Protein AF-A0A8T4P803-F1 (afdb_monomer)

Structure (mmCIF, N/CA/C/O backbone):
data_AF-A0A8T4P803-F1
#
_entry.id   AF-A0A8T4P803-F1
#
loop_
_atom_site.group_PDB
_atom_site.id
_atom_site.type_symbol
_atom_site.label_atom_id
_atom_site.label_alt_id
_atom_site.label_comp_id
_atom_site.label_asym_id
_atom_site.label_entity_id
_atom_site.label_seq_id
_atom_site.pdbx_PDB_ins_code
_atom_site.Cartn_x
_atom_site.Cartn_y
_atom_site.Cartn_z
_atom_site.occupancy
_atom_site.B_iso_or_equiv
_atom_site.auth_seq_id
_atom_site.auth_comp_id
_atom_site.auth_asym_id
_atom_site.auth_atom_id
_atom_site.pdbx_PDB_model_num
ATOM 1 N N . MET A 1 1 ? 4.385 19.757 -5.386 1.00 60.59 1 MET A N 1
ATOM 2 C CA . MET A 1 1 ? 5.388 18.744 -5.786 1.00 60.59 1 MET A CA 1
ATOM 3 C C . MET A 1 1 ? 4.712 17.391 -5.694 1.00 60.59 1 MET A C 1
ATOM 5 O O . MET A 1 1 ? 4.108 17.117 -4.670 1.00 60.59 1 MET A O 1
ATOM 9 N N . GLN A 1 2 ? 4.753 16.607 -6.765 1.00 73.62 2 GLN A N 1
ATOM 10 C CA . GLN A 1 2 ? 4.137 15.283 -6.835 1.00 73.62 2 GLN A CA 1
ATOM 11 C C . GLN A 1 2 ? 5.097 14.239 -6.249 1.00 73.62 2 GLN A C 1
ATOM 13 O O . GLN A 1 2 ? 6.286 14.277 -6.561 1.00 73.62 2 GLN A O 1
ATOM 18 N N . GLN A 1 3 ? 4.615 13.361 -5.366 1.00 84.56 3 GLN A N 1
ATOM 19 C CA . GLN A 1 3 ? 5.441 12.344 -4.707 1.00 84.56 3 GLN A CA 1
ATOM 20 C C . GLN A 1 3 ? 4.752 10.986 -4.745 1.00 84.56 3 GLN A C 1
ATOM 22 O O . GLN A 1 3 ? 3.568 10.888 -4.431 1.00 84.56 3 GLN A O 1
ATOM 27 N N . PHE A 1 4 ? 5.514 9.954 -5.111 1.00 92.19 4 PHE A N 1
ATOM 28 C CA . 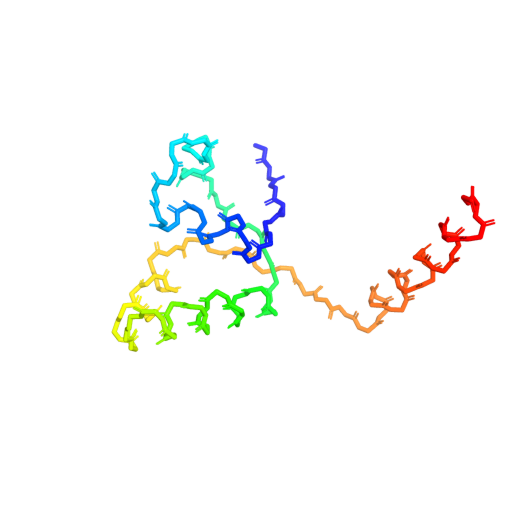PHE A 1 4 ? 5.066 8.573 -5.014 1.00 92.19 4 PHE A CA 1
ATOM 29 C C . PHE A 1 4 ? 5.062 8.129 -3.547 1.00 92.19 4 PHE A C 1
ATOM 31 O O . PHE A 1 4 ? 6.047 8.344 -2.839 1.00 92.19 4 PHE A O 1
ATOM 38 N N . MET A 1 5 ? 3.970 7.515 -3.100 1.00 94.38 5 MET A N 1
ATOM 39 C CA . MET A 1 5 ? 3.773 7.050 -1.729 1.00 94.38 5 MET A CA 1
ATOM 40 C C . MET A 1 5 ? 3.573 5.537 -1.716 1.00 94.38 5 MET A C 1
ATOM 42 O O . MET A 1 5 ? 2.746 5.002 -2.460 1.00 94.38 5 MET A O 1
ATOM 46 N N . ASP A 1 6 ? 4.323 4.851 -0.858 1.00 95.31 6 ASP A N 1
ATOM 47 C CA . ASP A 1 6 ? 4.093 3.439 -0.570 1.00 95.31 6 ASP A CA 1
ATOM 48 C C . ASP A 1 6 ? 2.951 3.242 0.437 1.00 95.31 6 ASP A C 1
ATOM 50 O O . ASP A 1 6 ? 2.392 4.200 0.983 1.00 95.31 6 ASP A O 1
ATOM 54 N N . SER A 1 7 ? 2.594 1.981 0.678 1.00 96.81 7 SER A N 1
ATOM 55 C CA . SER A 1 7 ? 1.524 1.622 1.605 1.00 96.81 7 SER A CA 1
ATOM 56 C C . SER A 1 7 ? 1.762 2.138 3.027 1.00 96.81 7 SER A C 1
ATOM 58 O O . SER A 1 7 ? 0.813 2.570 3.682 1.00 96.81 7 SER A O 1
ATOM 60 N N . SER A 1 8 ? 3.013 2.180 3.495 1.00 95.81 8 SER A N 1
ATOM 61 C CA . SER A 1 8 ? 3.347 2.638 4.846 1.00 95.81 8 SER A CA 1
ATOM 62 C C . SER A 1 8 ? 3.020 4.117 5.050 1.00 95.81 8 SER A C 1
ATOM 64 O O . SER A 1 8 ? 2.351 4.475 6.019 1.00 95.81 8 SER A O 1
ATOM 66 N N . ILE A 1 9 ? 3.396 4.976 4.098 1.00 94.44 9 ILE A N 1
ATOM 67 C CA . ILE A 1 9 ? 3.129 6.418 4.168 1.00 94.44 9 ILE A CA 1
ATOM 68 C C . ILE A 1 9 ? 1.623 6.685 4.116 1.00 94.44 9 ILE A C 1
ATOM 70 O O . ILE A 1 9 ? 1.119 7.522 4.865 1.00 94.44 9 ILE A O 1
ATOM 74 N N . ILE A 1 10 ? 0.897 5.959 3.262 1.00 95.12 10 ILE A N 1
ATOM 75 C CA . ILE A 1 10 ? -0.558 6.104 3.139 1.00 95.12 10 ILE A CA 1
ATOM 76 C C . ILE A 1 10 ? -1.245 5.736 4.463 1.00 95.12 10 ILE A C 1
ATOM 78 O O . ILE A 1 10 ? -2.124 6.467 4.921 1.00 95.12 10 ILE A O 1
ATOM 82 N N . ILE A 1 11 ? -0.808 4.661 5.128 1.00 96.12 11 ILE A N 1
ATOM 83 C CA . ILE A 1 11 ? -1.322 4.274 6.449 1.00 96.12 11 ILE A CA 1
ATOM 84 C C . ILE A 1 11 ? -1.040 5.349 7.505 1.00 96.12 11 ILE A C 1
ATOM 86 O O . ILE A 1 11 ? -1.927 5.670 8.296 1.00 96.12 11 ILE A O 1
ATOM 90 N N . GLU A 1 12 ? 0.144 5.960 7.507 1.00 95.31 12 GLU A N 1
ATOM 91 C CA . GLU A 1 12 ? 0.459 7.053 8.438 1.00 95.31 12 GLU A CA 1
ATOM 92 C C . GLU A 1 12 ? -0.421 8.295 8.218 1.00 95.31 12 GLU A C 1
ATOM 94 O O . GLU A 1 12 ? -0.830 8.951 9.183 1.00 95.31 12 GLU A O 1
ATOM 99 N N . ILE A 1 13 ? -0.761 8.601 6.961 1.00 92.69 13 ILE A N 1
ATOM 100 C CA . ILE A 1 13 ? -1.702 9.677 6.614 1.00 92.69 13 ILE A CA 1
ATOM 101 C C . ILE A 1 13 ? -3.103 9.356 7.151 1.00 92.69 13 ILE A C 1
ATOM 103 O O . ILE A 1 13 ? -3.716 10.208 7.801 1.00 92.69 13 ILE A O 1
ATOM 107 N N . ILE A 1 14 ? -3.587 8.128 6.934 1.00 93.06 14 ILE A N 1
ATOM 108 C CA . ILE A 1 14 ? -4.886 7.642 7.435 1.00 93.06 14 ILE A CA 1
ATOM 109 C C . ILE A 1 14 ? -4.945 7.707 8.967 1.00 93.06 14 ILE A C 1
ATOM 111 O O . ILE A 1 14 ? -5.919 8.203 9.537 1.00 93.06 14 ILE A O 1
ATOM 115 N N . ASN A 1 15 ? -3.866 7.299 9.638 1.00 93.38 15 ASN A N 1
ATOM 116 C CA . ASN A 1 15 ? -3.724 7.351 11.095 1.00 93.38 15 ASN A CA 1
ATOM 117 C C . ASN A 1 15 ? -3.513 8.774 11.642 1.00 93.38 15 ASN A C 1
ATOM 119 O O . ASN A 1 15 ? -3.356 8.957 12.849 1.00 93.38 15 ASN A O 1
ATOM 123 N N . GLN A 1 16 ? -3.516 9.793 10.776 1.00 91.94 16 GLN A N 1
ATOM 124 C CA . GLN A 1 16 ? -3.343 11.201 11.134 1.00 91.94 16 GLN A CA 1
ATOM 125 C C . GLN A 1 16 ? -2.038 11.471 11.896 1.00 91.94 16 GLN A C 1
ATOM 127 O O . GLN A 1 16 ? -1.977 12.341 12.774 1.00 91.94 16 GLN A O 1
ATOM 132 N N . ASN A 1 17 ? -0.970 10.749 11.551 1.00 94.19 17 ASN A N 1
ATOM 133 C CA . ASN A 1 17 ? 0.333 10.970 12.154 1.00 94.19 17 ASN A CA 1
ATOM 134 C C . ASN A 1 17 ? 0.833 12.385 11.815 1.00 94.19 17 ASN A C 1
ATOM 136 O O . ASN A 1 17 ? 1.028 12.749 10.653 1.00 94.19 17 ASN A O 1
ATOM 140 N N . LYS A 1 18 ? 1.082 13.196 12.851 1.00 92.81 18 LYS A N 1
ATOM 141 C CA . LYS A 1 18 ? 1.502 14.601 12.716 1.00 92.81 18 LYS A CA 1
ATOM 142 C C . LYS A 1 18 ? 2.796 14.762 11.916 1.00 92.81 18 LYS A C 1
ATOM 144 O O . LYS A 1 18 ? 2.947 15.772 11.227 1.00 92.81 18 LYS A O 1
ATOM 149 N N . ASN A 1 19 ? 3.677 13.762 11.936 1.00 93.38 19 ASN A N 1
ATOM 150 C CA . ASN A 1 19 ? 4.927 13.769 11.169 1.00 93.38 19 ASN A CA 1
ATOM 151 C C . ASN A 1 19 ? 4.688 13.736 9.647 1.00 93.38 19 ASN A C 1
ATOM 153 O O . ASN A 1 19 ? 5.544 14.164 8.874 1.00 93.38 19 ASN A O 1
ATOM 157 N N . TYR A 1 20 ? 3.505 13.282 9.223 1.00 90.19 20 TYR A N 1
ATOM 158 C CA . TYR A 1 20 ? 3.089 13.162 7.825 1.00 90.19 20 TYR A CA 1
ATOM 159 C C . TYR A 1 20 ? 2.019 14.191 7.432 1.00 90.19 20 TYR A C 1
ATOM 161 O O . TYR A 1 20 ? 1.532 14.180 6.306 1.00 90.19 20 TYR A O 1
ATOM 169 N N . SER A 1 21 ? 1.698 15.139 8.319 1.00 85.25 21 SER A N 1
ATOM 170 C CA . SER A 1 21 ? 0.699 16.195 8.080 1.00 85.25 21 SER A CA 1
ATOM 171 C C . SER A 1 21 ? 0.943 17.000 6.798 1.00 85.25 21 SER A C 1
ATOM 173 O O . SER A 1 21 ? -0.008 17.331 6.097 1.00 85.25 21 SER A O 1
ATOM 175 N N . ARG A 1 22 ? 2.212 17.228 6.430 1.00 86.19 22 ARG A N 1
ATOM 176 C CA . ARG A 1 22 ? 2.617 17.896 5.177 1.00 86.19 22 ARG A CA 1
ATOM 177 C C . ARG A 1 22 ? 2.172 17.183 3.893 1.00 86.19 22 ARG A C 1
ATOM 179 O O . ARG A 1 22 ? 2.299 17.752 2.814 1.00 86.19 22 ARG A O 1
ATOM 186 N N . PHE A 1 23 ? 1.724 15.933 3.994 1.00 83.81 23 PHE A N 1
ATOM 187 C CA . PHE A 1 23 ? 1.269 15.124 2.864 1.00 83.81 23 PHE A CA 1
ATOM 188 C C . PHE A 1 23 ? -0.254 15.011 2.779 1.00 83.81 23 PHE A C 1
ATOM 190 O O . PHE A 1 23 ? -0.754 14.491 1.791 1.00 83.81 23 PHE A O 1
ATOM 197 N N . LYS A 1 24 ? -0.990 15.511 3.780 1.00 77.12 24 LYS A N 1
ATOM 198 C CA . LYS A 1 24 ? -2.437 15.296 3.916 1.00 77.12 24 LYS A CA 1
ATOM 199 C C . LYS A 1 24 ? -3.270 15.960 2.812 1.00 77.12 24 LYS A C 1
ATOM 201 O O . LYS A 1 24 ? -4.340 15.468 2.490 1.00 77.12 24 LYS A O 1
ATOM 206 N N . GLU A 1 25 ? -2.781 17.064 2.253 1.00 78.50 25 GLU A N 1
ATOM 207 C CA . GLU A 1 25 ? -3.454 17.823 1.185 1.00 78.50 25 GLU A CA 1
ATOM 208 C C . GLU A 1 25 ? -2.906 17.503 -0.215 1.00 78.50 25 GLU A C 1
ATOM 210 O O . GLU A 1 25 ? -3.331 18.097 -1.203 1.00 78.50 25 GLU A O 1
ATOM 215 N N . ASN A 1 26 ? -1.947 16.578 -0.318 1.00 81.44 26 ASN A N 1
ATOM 216 C CA . ASN A 1 26 ? -1.368 16.199 -1.600 1.00 81.44 26 ASN A CA 1
ATOM 217 C C . ASN A 1 26 ? -2.151 15.036 -2.212 1.00 81.44 26 ASN A C 1
ATOM 219 O O . ASN A 1 26 ? -2.484 14.080 -1.515 1.00 81.44 26 ASN A O 1
ATOM 223 N N . THR A 1 27 ? -2.340 15.066 -3.530 1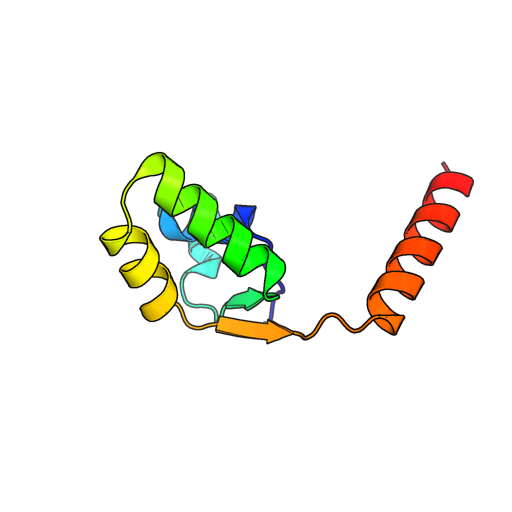.00 90.00 27 THR A N 1
ATOM 224 C CA . THR A 1 27 ? -2.769 13.891 -4.295 1.00 90.00 27 THR A CA 1
ATOM 225 C C . THR A 1 27 ? -1.787 12.736 -4.084 1.00 90.00 27 THR A C 1
ATOM 227 O O . THR A 1 27 ? -0.566 12.911 -4.203 1.00 90.00 27 THR A O 1
ATOM 230 N N . ILE A 1 28 ? -2.317 11.553 -3.777 1.00 92.06 28 ILE A N 1
ATOM 231 C CA . ILE A 1 28 ? -1.531 10.355 -3.494 1.00 92.06 28 ILE A CA 1
ATOM 232 C C . ILE A 1 28 ? -1.183 9.687 -4.818 1.00 92.06 28 ILE A C 1
ATOM 234 O O . ILE A 1 28 ? -2.022 9.054 -5.453 1.00 92.06 28 ILE A O 1
ATOM 238 N N . ILE A 1 29 ? 0.075 9.795 -5.234 1.00 95.12 29 ILE A N 1
ATOM 239 C CA . ILE A 1 29 ? 0.566 9.036 -6.383 1.00 95.12 29 ILE A CA 1
ATOM 240 C C . ILE A 1 29 ? 1.057 7.688 -5.876 1.00 95.12 29 ILE A C 1
ATOM 242 O O . ILE A 1 29 ? 1.934 7.633 -5.019 1.00 95.12 29 ILE A O 1
ATOM 246 N N . THR A 1 30 ? 0.506 6.592 -6.378 1.00 96.06 30 THR A N 1
ATOM 247 C CA . THR A 1 30 ? 0.885 5.248 -5.927 1.00 96.06 30 THR A CA 1
ATOM 248 C C . THR A 1 30 ? 0.646 4.209 -7.022 1.00 96.06 30 THR A C 1
ATOM 250 O O . THR A 1 30 ? 0.435 4.572 -8.173 1.00 96.06 30 THR A O 1
ATOM 253 N N . ASN A 1 31 ? 0.717 2.916 -6.713 1.00 96.00 31 ASN A N 1
ATOM 254 C CA . ASN A 1 31 ? 0.338 1.839 -7.629 1.00 96.00 31 ASN A CA 1
ATOM 255 C C . ASN A 1 31 ? -0.739 0.938 -6.997 1.00 96.00 31 ASN A C 1
ATOM 257 O O . ASN A 1 31 ? -1.065 1.053 -5.813 1.00 96.00 31 ASN A O 1
ATOM 261 N N . SER A 1 32 ? -1.307 0.039 -7.799 1.00 95.62 32 SER A N 1
ATOM 262 C CA . SER A 1 32 ? -2.378 -0.862 -7.356 1.00 95.62 32 SER A CA 1
ATOM 263 C C . SER A 1 32 ? -1.939 -1.845 -6.265 1.00 95.62 32 SER A C 1
ATOM 265 O O . SER A 1 32 ? -2.751 -2.207 -5.415 1.00 95.62 32 SER A O 1
ATOM 267 N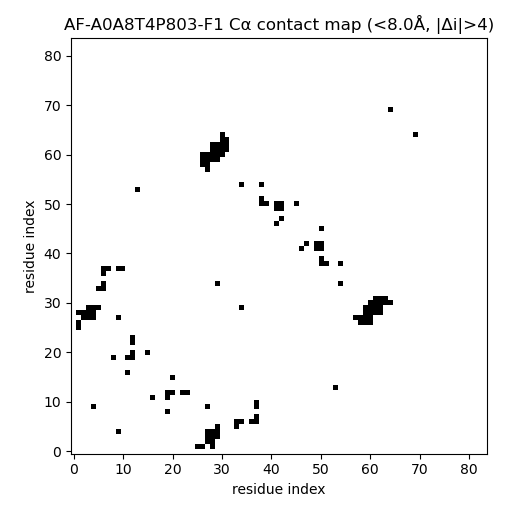 N . LEU A 1 33 ? -0.662 -2.241 -6.241 1.00 95.69 33 LEU A N 1
ATOM 268 C CA . LEU A 1 33 ? -0.116 -3.116 -5.203 1.00 95.69 33 LEU A CA 1
ATOM 269 C C . LEU A 1 33 ? -0.152 -2.431 -3.830 1.00 95.69 33 LEU A C 1
ATOM 271 O O . LEU A 1 33 ? -0.687 -2.996 -2.880 1.00 95.69 33 LEU A O 1
ATOM 275 N N . ASN A 1 34 ? 0.326 -1.189 -3.743 1.00 97.31 34 ASN A N 1
ATOM 276 C CA . ASN A 1 34 ? 0.297 -0.411 -2.505 1.00 97.31 34 ASN A CA 1
ATOM 277 C C . ASN A 1 34 ? -1.139 -0.169 -2.021 1.00 97.31 34 ASN A C 1
ATOM 279 O O . ASN A 1 34 ? -1.400 -0.261 -0.824 1.00 97.31 34 ASN A O 1
ATOM 283 N N . LEU A 1 35 ? -2.086 0.097 -2.930 1.00 96.12 35 LEU A N 1
ATOM 284 C CA . LEU A 1 35 ? -3.500 0.218 -2.560 1.00 96.12 35 LEU A CA 1
ATOM 285 C C . LEU A 1 35 ? -4.040 -1.086 -1.967 1.00 96.12 35 LEU A C 1
ATOM 287 O O . LEU A 1 35 ? -4.732 -1.053 -0.952 1.00 96.12 35 LEU A O 1
ATOM 291 N N . SER A 1 36 ? -3.706 -2.230 -2.572 1.00 97.00 36 SER A N 1
ATOM 292 C CA . SER A 1 36 ? -4.096 -3.544 -2.053 1.00 97.00 36 SER A CA 1
ATOM 293 C C . SER A 1 36 ? -3.533 -3.789 -0.651 1.00 97.00 36 SER A C 1
ATOM 295 O O . SER A 1 36 ? -4.238 -4.319 0.207 1.00 97.00 36 SER A O 1
ATOM 297 N N . GLU A 1 37 ? -2.281 -3.406 -0.399 1.00 97.94 37 GLU A N 1
ATOM 298 C CA . GLU A 1 37 ? -1.660 -3.512 0.925 1.00 97.94 37 GLU A CA 1
ATOM 299 C C . GLU A 1 37 ? -2.346 -2.603 1.949 1.00 97.94 37 GLU A C 1
ATOM 301 O O . GLU A 1 37 ? -2.668 -3.056 3.047 1.00 97.94 37 GLU A O 1
ATOM 306 N N . VAL A 1 38 ? -2.628 -1.348 1.584 1.00 97.44 38 VAL A N 1
ATOM 307 C CA . VAL A 1 38 ? -3.366 -0.399 2.433 1.00 97.44 38 VAL A CA 1
ATOM 308 C C . VAL A 1 38 ? -4.740 -0.959 2.784 1.00 97.44 38 VAL A C 1
ATOM 310 O O . VAL A 1 38 ? -5.084 -1.032 3.963 1.00 97.44 38 VAL A O 1
ATOM 313 N N . TYR A 1 39 ? -5.501 -1.412 1.784 1.00 97.88 39 TYR A N 1
ATOM 314 C CA . TYR A 1 39 ? -6.824 -1.998 1.992 1.00 97.88 39 TYR A CA 1
ATOM 315 C C . TYR A 1 39 ? -6.752 -3.198 2.940 1.00 97.88 39 TYR A C 1
ATOM 317 O O . TYR A 1 39 ? -7.513 -3.276 3.903 1.00 97.88 39 TYR A O 1
ATOM 325 N N . PHE A 1 40 ? -5.790 -4.101 2.725 1.00 98.06 40 PHE A N 1
ATOM 326 C CA . PHE A 1 40 ? -5.584 -5.266 3.581 1.00 98.06 40 PHE A CA 1
ATOM 327 C C . PHE A 1 40 ? -5.219 -4.888 5.025 1.00 98.06 40 PHE A C 1
ATOM 329 O O . PHE A 1 40 ? -5.752 -5.478 5.966 1.00 98.06 40 PHE A O 1
ATOM 336 N N . ILE A 1 41 ? -4.341 -3.900 5.225 1.00 97.75 41 ILE A N 1
ATOM 337 C CA . ILE A 1 41 ? -3.959 -3.419 6.561 1.00 97.75 41 ILE A CA 1
ATOM 338 C C . ILE A 1 41 ? -5.172 -2.832 7.289 1.00 97.75 41 ILE A C 1
ATOM 340 O O . ILE A 1 41 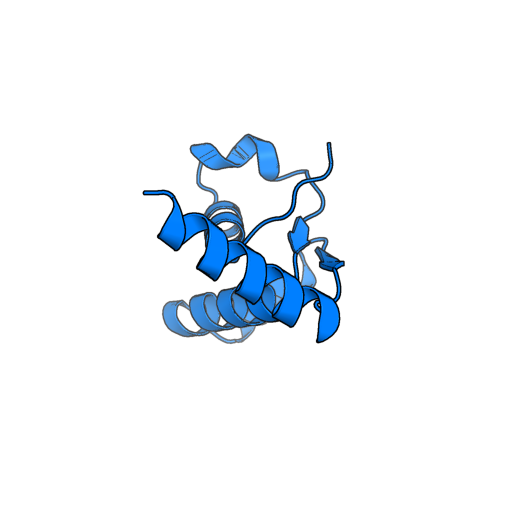? -5.374 -3.132 8.468 1.00 97.75 41 ILE A O 1
ATOM 344 N N . ILE A 1 42 ? -5.989 -2.025 6.606 1.00 97.62 42 ILE A N 1
ATOM 345 C CA . ILE A 1 42 ? -7.205 -1.456 7.202 1.00 97.62 42 ILE A CA 1
ATOM 346 C C . ILE A 1 42 ? -8.187 -2.578 7.540 1.00 97.62 42 ILE A C 1
ATOM 348 O O . ILE A 1 42 ? -8.655 -2.642 8.671 1.00 97.62 42 ILE A O 1
ATOM 352 N N . LEU A 1 43 ? -8.427 -3.507 6.613 1.00 96.75 43 LEU A N 1
ATOM 353 C CA . LEU A 1 43 ? -9.332 -4.637 6.819 1.00 96.75 43 LEU A CA 1
ATOM 354 C C . LEU A 1 43 ? -8.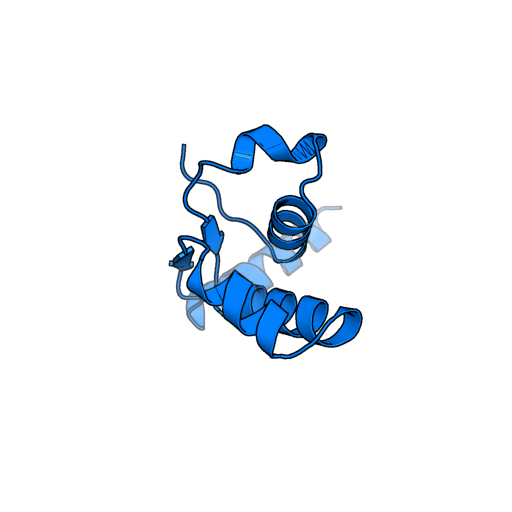911 -5.517 8.006 1.00 96.75 43 LEU A C 1
ATOM 356 O O . LEU A 1 43 ? -9.759 -5.990 8.754 1.00 96.75 43 LEU A O 1
ATOM 360 N N . LYS A 1 44 ? -7.604 -5.730 8.196 1.00 97.38 44 LYS A N 1
ATOM 361 C CA . LYS A 1 44 ? -7.061 -6.524 9.308 1.00 97.38 44 LYS A CA 1
ATOM 362 C C . LYS A 1 44 ? -7.252 -5.850 10.670 1.00 97.38 44 LYS A C 1
ATOM 364 O O . LYS A 1 44 ? -7.406 -6.547 11.670 1.00 97.38 44 LYS A O 1
ATOM 369 N N . ASN A 1 45 ? -7.170 -4.522 10.718 1.00 96.56 45 ASN A N 1
ATOM 370 C CA . ASN A 1 45 ? -7.193 -3.755 11.966 1.00 96.56 45 ASN A CA 1
ATOM 371 C C . ASN A 1 45 ? -8.582 -3.195 12.310 1.00 96.56 45 ASN A C 1
ATOM 373 O O . ASN A 1 45 ? -8.823 -2.840 13.462 1.00 96.56 45 ASN A O 1
ATOM 377 N N . TYR A 1 46 ? -9.468 -3.108 11.320 1.00 95.31 46 TYR A N 1
ATOM 378 C CA . TYR A 1 46 ? -10.800 -2.523 11.416 1.00 95.31 46 TYR A CA 1
ATOM 379 C C . TYR A 1 46 ? -11.820 -3.448 10.729 1.00 95.31 46 TYR A C 1
ATOM 381 O O . TYR A 1 46 ? -11.923 -4.622 11.077 1.00 95.31 46 TYR A O 1
ATOM 389 N N . ASP A 1 47 ? -12.582 -2.929 9.765 1.00 95.50 47 ASP A N 1
ATOM 390 C CA . ASP A 1 47 ? -13.602 -3.648 9.013 1.00 95.50 47 ASP A CA 1
ATOM 391 C C . ASP A 1 47 ? -13.639 -3.206 7.538 1.00 95.50 47 ASP A C 1
ATOM 393 O O . ASP A 1 47 ? -12.934 -2.287 7.109 1.00 95.50 47 ASP A O 1
ATOM 397 N N . VAL A 1 48 ? -14.477 -3.891 6.754 1.00 97.81 48 VAL A N 1
ATOM 398 C CA . VAL A 1 48 ? -14.690 -3.612 5.325 1.00 97.81 48 VAL A CA 1
ATOM 399 C C . VAL A 1 48 ? -15.192 -2.186 5.109 1.00 97.81 48 VAL A C 1
ATOM 401 O O . VAL A 1 48 ? -14.698 -1.492 4.228 1.00 97.81 48 VAL A O 1
ATOM 404 N N . GLN A 1 49 ? -16.122 -1.715 5.945 1.00 98.00 49 GLN A N 1
ATOM 405 C CA . GLN A 1 49 ? -16.706 -0.382 5.807 1.00 98.00 49 GLN A CA 1
ATOM 406 C C . GLN A 1 49 ? -15.642 0.716 5.936 1.00 98.00 49 GLN A C 1
ATOM 408 O O . GLN A 1 49 ? -15.643 1.686 5.177 1.00 98.00 49 GLN A O 1
ATOM 413 N N . THR A 1 50 ? -14.711 0.550 6.872 1.00 96.44 50 THR A N 1
ATOM 414 C CA . THR A 1 50 ? -13.591 1.467 7.089 1.00 96.44 50 THR A CA 1
ATOM 415 C C . THR A 1 50 ? -12.611 1.431 5.917 1.00 96.44 50 THR A C 1
ATOM 417 O O . THR A 1 50 ? -12.141 2.482 5.477 1.00 96.44 50 THR A O 1
ATOM 420 N N . ALA A 1 51 ? -12.315 0.246 5.377 1.00 96.56 51 ALA A N 1
ATOM 421 C CA . ALA A 1 51 ? -11.439 0.096 4.214 1.00 96.56 51 ALA A CA 1
ATOM 422 C C . ALA A 1 51 ? -12.038 0.744 2.951 1.00 96.56 51 ALA A C 1
ATOM 424 O O . ALA A 1 51 ? -11.362 1.517 2.261 1.00 96.56 51 ALA A O 1
ATOM 425 N N . ASP A 1 52 ? -13.323 0.505 2.695 1.00 97.31 52 ASP A N 1
ATOM 426 C CA . ASP A 1 52 ? -14.061 1.089 1.572 1.00 97.31 52 ASP A CA 1
ATOM 427 C C . ASP A 1 52 ? -14.157 2.616 1.697 1.00 97.31 52 ASP A C 1
ATOM 429 O O . ASP A 1 52 ? -13.962 3.342 0.717 1.00 97.31 52 ASP A O 1
ATOM 433 N N . TYR A 1 53 ? -14.389 3.123 2.914 1.00 96.56 53 TYR A N 1
ATOM 434 C CA . TYR A 1 53 ? -14.402 4.558 3.186 1.00 96.56 53 TYR A CA 1
ATOM 435 C C . TYR A 1 53 ? -13.075 5.210 2.787 1.00 96.56 53 TYR A C 1
ATOM 437 O O . TYR A 1 53 ? -13.072 6.172 2.019 1.00 96.56 53 TYR A O 1
ATOM 445 N N . TRP A 1 54 ? -11.942 4.698 3.272 1.00 94.19 54 TRP A N 1
ATOM 446 C CA . TRP A 1 54 ? -10.647 5.326 3.002 1.00 94.19 54 TRP A CA 1
ATOM 447 C C . TRP A 1 54 ? -10.235 5.230 1.538 1.00 94.19 54 TRP A C 1
ATOM 449 O O . TRP A 1 54 ? -9.722 6.202 0.990 1.00 94.19 54 TRP A O 1
ATOM 459 N N . THR A 1 55 ? -10.501 4.102 0.884 1.00 90.81 55 THR A N 1
ATOM 460 C CA . THR A 1 55 ? -10.180 3.947 -0.542 1.00 90.81 55 THR A CA 1
ATOM 461 C C . THR A 1 55 ? -11.047 4.802 -1.462 1.00 90.81 55 THR A C 1
ATOM 463 O O . THR A 1 55 ? -10.586 5.167 -2.539 1.00 90.81 55 THR A O 1
ATOM 466 N N . SER A 1 56 ? -12.249 5.188 -1.024 1.00 91.62 56 SER A N 1
ATOM 467 C CA . SER A 1 56 ? -13.139 6.075 -1.786 1.00 91.62 56 SER A CA 1
ATOM 468 C C . SER A 1 56 ? -12.920 7.569 -1.511 1.00 91.62 56 SER A C 1
ATOM 470 O O . SER A 1 56 ? -13.260 8.395 -2.353 1.00 91.62 56 SER A O 1
ATOM 472 N N . ASN A 1 57 ? -12.403 7.937 -0.332 1.00 90.75 57 ASN A N 1
ATOM 473 C CA . ASN A 1 57 ? -12.258 9.342 0.084 1.00 90.75 57 ASN A CA 1
ATOM 474 C C . ASN A 1 57 ? -10.868 9.937 -0.170 1.00 90.75 57 ASN A C 1
ATOM 476 O O . ASN A 1 57 ? -10.693 11.149 -0.050 1.00 90.75 57 ASN A O 1
ATOM 480 N N . LEU A 1 58 ? -9.873 9.107 -0.473 1.00 89.19 58 LEU A N 1
ATOM 481 C CA . LEU A 1 58 ? -8.531 9.568 -0.806 1.00 89.19 58 LEU A CA 1
ATOM 482 C C . LEU A 1 58 ? -8.396 9.780 -2.317 1.00 89.19 58 LEU A C 1
ATOM 484 O O . LEU A 1 58 ? -8.871 8.977 -3.118 1.00 89.19 58 LEU A O 1
ATOM 488 N N . ASP A 1 59 ? -7.725 10.866 -2.697 1.00 90.69 59 ASP A N 1
ATOM 489 C CA . ASP A 1 59 ? -7.447 11.198 -4.093 1.00 90.69 59 ASP A CA 1
ATOM 490 C C . ASP A 1 59 ? -6.183 10.469 -4.567 1.00 90.69 59 ASP A C 1
ATOM 492 O O . ASP A 1 59 ? -5.064 10.832 -4.184 1.00 90.69 59 ASP A O 1
ATOM 496 N N . PHE A 1 60 ? -6.368 9.422 -5.373 1.00 91.94 60 PHE A N 1
ATOM 497 C CA . PHE A 1 60 ? -5.285 8.596 -5.899 1.00 91.94 60 PHE A CA 1
ATOM 498 C C . PHE A 1 60 ? -5.021 8.860 -7.382 1.00 91.94 60 PHE A C 1
ATOM 500 O O . PHE A 1 60 ? -5.922 8.814 -8.217 1.00 91.94 60 PHE A O 1
ATOM 507 N N . ILE A 1 61 ? -3.741 8.988 -7.726 1.00 95.00 61 ILE A N 1
ATOM 508 C CA . ILE A 1 61 ? -3.239 8.824 -9.090 1.00 95.00 61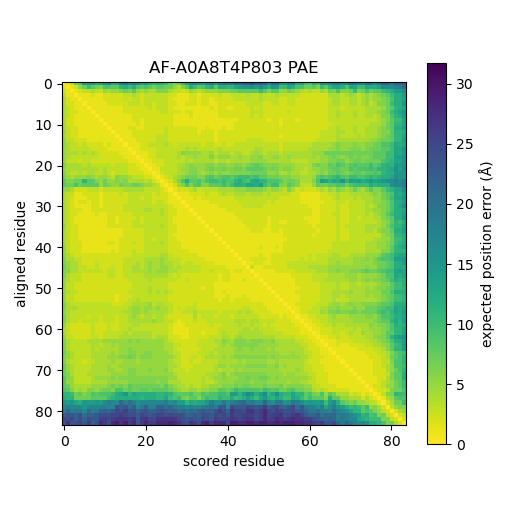 ILE A CA 1
ATOM 509 C C . ILE A 1 61 ? -2.426 7.534 -9.131 1.00 95.00 61 ILE A C 1
ATOM 511 O O . ILE A 1 61 ? -1.428 7.388 -8.424 1.00 95.00 61 ILE A O 1
ATOM 515 N N . PHE A 1 62 ? -2.833 6.599 -9.985 1.00 94.38 62 PHE A N 1
ATOM 516 C CA . PHE A 1 62 ? -2.136 5.328 -10.134 1.00 94.38 62 PHE A CA 1
ATOM 517 C C . PHE A 1 62 ? -1.091 5.388 -11.243 1.00 94.38 62 PHE A C 1
ATOM 519 O O . PHE A 1 62 ? -1.398 5.707 -12.390 1.00 94.38 62 PHE A O 1
ATOM 526 N N . LEU A 1 63 ? 0.143 5.035 -10.895 1.00 94.56 63 LEU A N 1
ATOM 527 C CA . LEU A 1 63 ? 1.182 4.675 -11.844 1.00 94.56 63 LEU A CA 1
ATOM 528 C C . LEU A 1 63 ? 1.113 3.176 -12.104 1.00 94.56 63 LEU A C 1
ATOM 530 O O . LEU A 1 63 ? 1.163 2.356 -11.182 1.00 94.56 63 LEU A O 1
ATOM 534 N N . GLU A 1 64 ? 1.007 2.828 -13.377 1.00 93.56 64 GLU A N 1
ATOM 535 C CA . GLU A 1 64 ? 1.041 1.447 -13.823 1.00 93.56 64 GLU A CA 1
ATOM 536 C C . GLU A 1 64 ? 2.464 0.890 -13.709 1.00 93.56 64 GLU A C 1
ATOM 538 O O . GLU A 1 64 ? 3.430 1.497 -14.175 1.00 93.56 64 GLU A O 1
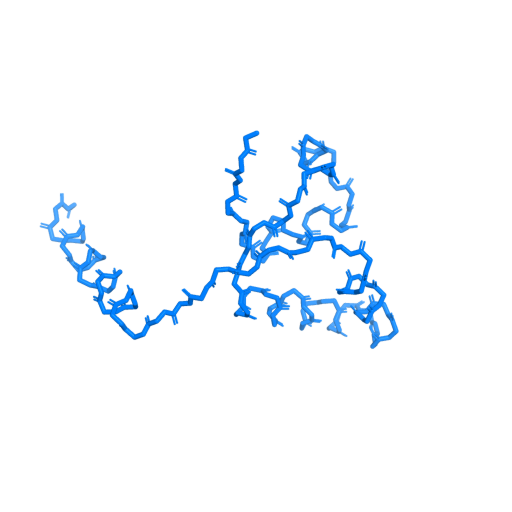ATOM 543 N N . ILE A 1 65 ? 2.594 -0.282 -13.086 1.00 92.06 65 ILE A N 1
ATOM 544 C CA . ILE A 1 65 ? 3.848 -1.033 -13.067 1.00 92.06 65 ILE A CA 1
ATOM 545 C C . ILE A 1 65 ? 3.785 -2.054 -14.193 1.00 92.06 65 ILE A C 1
ATOM 547 O O . ILE A 1 65 ? 3.169 -3.111 -14.050 1.00 92.06 65 ILE A O 1
ATOM 551 N N . THR A 1 66 ? 4.416 -1.731 -15.318 1.00 94.88 66 THR A N 1
ATOM 552 C CA . THR A 1 66 ? 4.498 -2.654 -16.449 1.00 94.88 66 THR A CA 1
ATOM 553 C C . THR A 1 66 ? 5.556 -3.739 -16.195 1.00 94.88 66 THR A C 1
ATOM 555 O O . THR A 1 66 ? 6.463 -3.549 -15.370 1.00 94.88 66 THR A O 1
ATOM 558 N N . PRO A 1 67 ? 5.494 -4.885 -16.899 1.00 95.00 67 PRO A N 1
ATOM 559 C CA . PRO A 1 67 ? 6.524 -5.919 -16.807 1.00 95.00 67 PRO A CA 1
ATOM 560 C C . PRO A 1 67 ? 7.940 -5.393 -17.083 1.00 95.00 67 PRO A C 1
ATOM 562 O O . PRO A 1 67 ? 8.894 -5.817 -16.432 1.00 95.00 67 PRO A O 1
ATOM 565 N N . GLU A 1 68 ? 8.087 -4.443 -18.006 1.00 96.00 68 GLU A N 1
ATOM 566 C CA . GLU A 1 68 ? 9.371 -3.830 -18.355 1.00 96.00 68 GLU A CA 1
ATOM 567 C C . GLU A 1 68 ? 9.956 -3.060 -17.169 1.00 96.00 68 GLU A C 1
ATOM 569 O O . GLU A 1 68 ? 11.117 -3.279 -16.817 1.00 96.00 68 GLU A O 1
ATOM 574 N N . ILE A 1 69 ? 9.137 -2.232 -16.507 1.00 92.81 69 ILE A N 1
ATOM 575 C CA . ILE A 1 69 ? 9.526 -1.486 -15.301 1.00 92.81 69 ILE A CA 1
ATOM 576 C C . ILE A 1 69 ? 9.946 -2.456 -14.193 1.00 92.81 69 ILE A C 1
ATOM 578 O O . ILE A 1 69 ? 10.969 -2.251 -13.540 1.00 92.81 69 ILE A O 1
ATOM 582 N N . ALA A 1 70 ? 9.194 -3.543 -13.996 1.00 92.44 70 ALA A N 1
ATOM 583 C CA . ALA A 1 70 ? 9.515 -4.546 -12.983 1.00 92.44 70 ALA A CA 1
ATOM 584 C C . ALA A 1 70 ? 10.865 -5.237 -13.258 1.00 92.44 70 ALA A C 1
ATOM 586 O O . ALA A 1 70 ? 11.684 -5.403 -12.348 1.00 92.44 70 ALA A O 1
ATOM 587 N 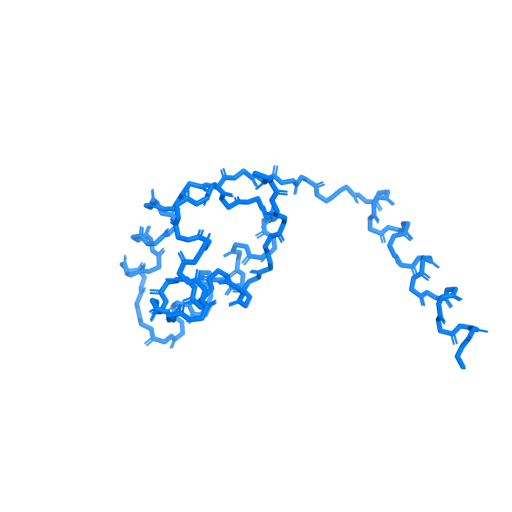N . VAL A 1 71 ? 11.129 -5.601 -14.517 1.00 95.06 71 VAL A N 1
ATOM 588 C CA . VAL A 1 71 ? 12.407 -6.197 -14.936 1.00 95.06 71 VAL A CA 1
ATOM 589 C C . VAL A 1 71 ? 13.561 -5.206 -14.771 1.00 95.06 71 VAL A C 1
ATOM 591 O O . VAL A 1 71 ? 14.638 -5.593 -14.313 1.00 95.06 71 VAL A O 1
ATOM 594 N N . GLU A 1 72 ? 13.367 -3.936 -15.125 1.00 94.56 72 GLU A N 1
ATOM 595 C CA . GLU A 1 72 ? 14.381 -2.894 -14.954 1.00 94.56 72 GLU A CA 1
ATOM 596 C C . GLU A 1 72 ? 14.705 -2.655 -13.475 1.00 94.56 72 GLU A C 1
ATOM 598 O O . GLU A 1 72 ? 15.878 -2.663 -13.093 1.00 94.56 72 GLU A O 1
ATOM 603 N N . ALA A 1 73 ? 13.685 -2.552 -12.622 1.00 90.00 73 ALA A N 1
ATOM 604 C CA . ALA A 1 73 ? 13.857 -2.415 -11.179 1.00 90.00 73 ALA A CA 1
ATOM 605 C C . ALA A 1 73 ? 14.624 -3.607 -10.576 1.00 90.00 73 ALA A C 1
ATOM 607 O O . ALA A 1 73 ? 15.529 -3.425 -9.755 1.00 90.00 73 ALA A O 1
ATOM 608 N N . ALA A 1 74 ? 14.325 -4.833 -11.018 1.00 91.38 74 ALA A N 1
ATOM 609 C CA . ALA A 1 74 ? 15.045 -6.028 -10.583 1.00 91.38 74 ALA A CA 1
ATOM 610 C C . ALA A 1 74 ? 16.534 -5.986 -10.976 1.00 91.38 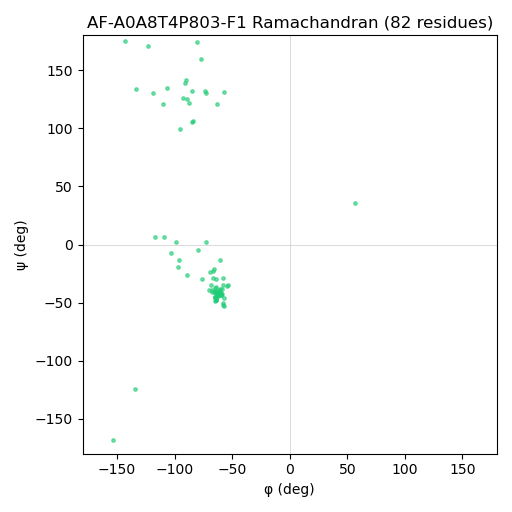74 ALA A C 1
ATOM 612 O O . ALA A 1 74 ? 17.401 -6.286 -10.149 1.00 91.38 74 ALA A O 1
ATOM 613 N N . LYS A 1 75 ? 16.840 -5.557 -12.208 1.00 93.12 75 LYS A N 1
ATOM 614 C CA . LYS A 1 75 ? 18.221 -5.375 -12.693 1.00 93.12 75 LYS A CA 1
ATOM 615 C C . LYS A 1 75 ? 18.961 -4.274 -11.938 1.00 93.12 75 LYS A C 1
ATOM 617 O O . LYS A 1 75 ? 20.146 -4.421 -11.638 1.00 93.12 75 LYS A O 1
ATOM 622 N N . PHE A 1 76 ? 18.282 -3.169 -11.631 1.00 91.00 76 PHE A N 1
ATOM 623 C CA . PHE A 1 76 ? 18.862 -2.102 -10.824 1.00 91.00 76 PHE A CA 1
ATOM 624 C C . PHE A 1 76 ? 19.309 -2.658 -9.469 1.00 91.00 76 PHE A C 1
ATOM 626 O O . PHE A 1 76 ? 20.488 -2.555 -9.137 1.00 91.00 76 PHE A O 1
ATOM 633 N N . ASN A 1 77 ? 18.416 -3.359 -8.763 1.00 80.81 77 ASN A N 1
ATOM 634 C CA . ASN A 1 77 ? 18.687 -3.937 -7.445 1.00 80.81 77 ASN A CA 1
ATOM 635 C C . ASN A 1 77 ? 19.833 -4.959 -7.441 1.00 80.81 77 ASN A C 1
ATOM 637 O O . ASN A 1 77 ? 20.628 -4.989 -6.496 1.00 80.81 77 ASN A O 1
ATOM 641 N N . SER A 1 78 ? 19.950 -5.798 -8.478 1.00 83.81 78 SER A N 1
ATOM 642 C CA . SER A 1 78 ? 21.075 -6.738 -8.581 1.00 83.81 78 SER A CA 1
ATOM 643 C C . SER A 1 78 ? 22.411 -6.011 -8.747 1.00 83.81 78 SER A C 1
ATOM 645 O O . SER A 1 78 ? 23.411 -6.413 -8.156 1.00 83.81 78 SER A O 1
ATOM 647 N N . ASN A 1 79 ? 22.423 -4.910 -9.501 1.00 73.44 79 ASN A N 1
ATOM 648 C CA . ASN A 1 79 ? 23.628 -4.120 -9.746 1.00 73.44 79 ASN A CA 1
ATOM 649 C C . ASN A 1 79 ? 24.026 -3.254 -8.544 1.00 73.44 79 ASN A C 1
ATOM 651 O O . ASN A 1 79 ? 25.215 -3.012 -8.339 1.00 73.44 79 ASN A O 1
ATOM 655 N N . THR A 1 80 ? 23.067 -2.804 -7.727 1.00 64.50 80 THR A N 1
ATOM 656 C CA . THR A 1 80 ? 23.370 -2.074 -6.485 1.00 64.50 80 THR A CA 1
ATOM 657 C C . THR A 1 80 ? 23.992 -2.993 -5.436 1.00 64.50 80 THR A C 1
ATOM 659 O O . THR A 1 80 ? 24.955 -2.598 -4.787 1.00 64.50 80 THR A O 1
ATOM 662 N N . LYS A 1 81 ? 23.518 -4.243 -5.311 1.00 53.78 81 LYS A N 1
ATOM 663 C CA . LYS A 1 81 ? 24.108 -5.240 -4.395 1.00 53.78 81 LYS A CA 1
ATOM 664 C C . LYS A 1 81 ? 25.521 -5.682 -4.787 1.00 53.78 81 LYS A C 1
ATOM 666 O O . LYS A 1 81 ? 26.258 -6.135 -3.926 1.00 53.78 81 LYS A O 1
ATOM 671 N N . ALA A 1 82 ? 25.913 -5.539 -6.053 1.00 50.56 82 ALA A N 1
ATOM 672 C CA . ALA A 1 82 ? 27.273 -5.837 -6.510 1.00 50.56 82 ALA A CA 1
ATOM 673 C C . ALA A 1 82 ? 28.292 -4.718 -6.199 1.00 50.56 82 ALA A C 1
ATOM 675 O O . ALA A 1 82 ? 29.473 -4.867 -6.508 1.00 50.56 82 ALA A O 1
ATOM 676 N N . ARG A 1 83 ? 27.844 -3.581 -5.646 1.00 46.00 83 ARG A N 1
ATOM 677 C CA . ARG A 1 83 ? 28.662 -2.382 -5.391 1.00 46.00 83 ARG A CA 1
ATOM 678 C C . ARG A 1 83 ? 28.796 -2.011 -3.905 1.00 46.00 83 ARG A C 1
ATOM 680 O O . ARG A 1 83 ? 29.351 -0.951 -3.626 1.00 46.00 83 ARG A O 1
ATOM 687 N N . ILE A 1 84 ? 28.296 -2.839 -2.984 1.00 44.66 84 ILE A N 1
ATOM 688 C CA . ILE A 1 84 ? 28.399 -2.640 -1.525 1.00 44.66 84 ILE A CA 1
ATOM 689 C C . ILE A 1 84 ? 29.260 -3.750 -0.933 1.00 44.66 84 ILE A C 1
ATOM 691 O O . ILE A 1 84 ? 29.012 -4.919 -1.302 1.00 44.66 84 ILE A O 1
#

Secondary structure (DSSP, 8-state):
---B--HHHHHHHHTT-GGGGGGTTS-EEE-HHHHHHHHHHHHHHS-HHHHHHHHHHS-EEEPP--HHHHHHHHHHHHHHHTT-

pLDDT: mean 89.79, std 11.58, range [44.66, 98.06]

Radius of gyration: 15.13 Å; Cα contacts (8 Å, |Δi|>4): 68; chains: 1; bounding box: 45×26×31 Å

Mean predicted aligned error: 5.1 Å

Solvent-accessible surface area (backbone atoms only — not comparable to full-atom values): 4943 Å² total; per-residue (Å²): 135,89,54,81,47,56,34,69,58,53,49,37,46,74,70,62,37,73,92,42,52,93,52,70,88,51,68,41,27,31,34,70,65,35,50,52,49,39,40,49,54,37,38,74,78,62,38,66,70,59,26,53,48,53,69,70,72,52,60,73,45,75,53,84,81,47,73,66,56,53,52,49,52,51,53,49,54,57,55,54,62,75,72,110

Nearest PDB structures (foldseek):
  5wz4-assembly1_B  TM=7.513E-01  e=5.575E-02  Mycobacterium tuberculosis H37Rv
  5wzf-assembly1_A  TM=7.178E-01  e=1.002E-01  Mycobacterium tuberculosis H37Rv
  4xgr-assembly1_A  TM=7.398E-01  e=1.482E-01  Mycobacterium tuberculosis H37Rv
  4chg-assembly3_E  TM=5.971E-01  e=1.117E+00  Mycobacterium tuberculosis H37Rv
  5h4g-assembly1_A  TM=5.671E-01  e=1.882E+00  Pyrococcus horikoshii OT3

Foldseek 3Di:
DDDEDALVLLVCLVVVPVVSVVCVPPAHEYAPVRLVVNLVVCCVVDNNVRSVVSVVPGHYDHDDCDPVNVVVVVVVVVVVVVVD

Sequence (84 aa):
MQQFMDSSIIIEIINQNKNYSRFKENTIITNSLNLSEVYFIILKNYDVQTADYWTSNLDFIFLEITPEIAVEAAKFNSNTKARI